Protein AF-A0A258BVW8-F1 (afdb_monomer_lite)

Radius of gyration: 25.01 Å; chains: 1; bounding box: 78×37×66 Å

pLDDT: mean 71.13, std 18.09, range [36.69, 94.5]

Structure (mmCIF, N/CA/C/O backbone):
data_AF-A0A258BVW8-F1
#
_entry.id   AF-A0A258BVW8-F1
#
loop_
_atom_site.group_PDB
_atom_site.id
_atom_site.type_symbol
_atom_site.label_atom_id
_atom_site.label_alt_id
_atom_site.label_comp_id
_atom_site.label_asym_id
_atom_site.label_entity_id
_atom_site.label_seq_id
_atom_site.pdbx_PDB_ins_code
_atom_site.Cartn_x
_atom_site.Cartn_y
_atom_site.Cartn_z
_atom_site.occupancy
_atom_site.B_iso_or_equiv
_atom_site.auth_seq_id
_atom_site.auth_comp_id
_atom_site.auth_asym_id
_atom_site.auth_atom_id
_atom_site.pdbx_PDB_model_num
ATOM 1 N N . MET A 1 1 ? 49.024 4.229 -31.421 1.00 38.53 1 MET A N 1
ATOM 2 C CA . MET A 1 1 ? 48.772 2.993 -30.648 1.00 38.53 1 MET A CA 1
ATOM 3 C C . MET A 1 1 ? 47.413 3.136 -29.957 1.00 38.53 1 MET A C 1
ATOM 5 O O . MET A 1 1 ? 47.348 3.491 -28.790 1.00 38.53 1 MET A O 1
ATOM 9 N N . TYR A 1 2 ? 46.322 2.994 -30.718 1.00 36.69 2 TYR A N 1
ATOM 10 C CA . TYR A 1 2 ? 44.946 3.156 -30.227 1.00 36.69 2 TYR A CA 1
ATOM 11 C C . TYR A 1 2 ? 44.366 1.752 -30.046 1.00 36.69 2 TYR A C 1
ATOM 13 O O . TYR A 1 2 ? 44.355 0.962 -30.987 1.00 36.69 2 TYR A O 1
ATOM 21 N N . LYS A 1 3 ? 44.013 1.402 -28.810 1.00 41.31 3 LYS A N 1
ATOM 22 C CA . LYS A 1 3 ? 43.577 0.058 -28.427 1.00 41.31 3 LYS A CA 1
ATOM 23 C C . LYS A 1 3 ? 42.125 -0.117 -28.875 1.00 41.31 3 LYS A C 1
ATOM 25 O O . LYS A 1 3 ? 41.230 0.486 -28.289 1.00 41.31 3 LYS A O 1
ATOM 30 N N . ASP A 1 4 ? 41.938 -0.901 -29.929 1.00 43.56 4 ASP A N 1
ATOM 31 C CA . ASP A 1 4 ? 40.650 -1.273 -30.505 1.00 43.56 4 ASP A CA 1
ATOM 32 C C . ASP A 1 4 ? 39.777 -1.963 -29.440 1.00 43.56 4 ASP A C 1
ATOM 34 O O . ASP A 1 4 ? 40.060 -3.076 -28.989 1.00 43.56 4 ASP A O 1
ATOM 38 N N . LYS A 1 5 ? 38.758 -1.250 -28.948 1.00 48.81 5 LYS A N 1
ATOM 39 C CA . LYS A 1 5 ? 37.689 -1.815 -28.124 1.00 48.81 5 LYS A CA 1
ATOM 40 C C . LYS A 1 5 ? 36.543 -2.105 -29.081 1.00 48.81 5 LYS A C 1
ATOM 42 O O . LYS A 1 5 ? 35.846 -1.183 -29.495 1.00 48.81 5 LYS A O 1
ATOM 47 N N . GLY A 1 6 ? 36.394 -3.380 -29.434 1.00 46.41 6 GLY A N 1
ATOM 48 C CA . GLY A 1 6 ? 35.356 -3.856 -30.344 1.00 46.41 6 GLY A CA 1
ATOM 49 C C . GLY A 1 6 ? 33.942 -3.403 -29.947 1.00 46.41 6 GLY A C 1
ATOM 50 O O . GLY A 1 6 ? 33.698 -3.021 -28.798 1.00 46.41 6 GLY A O 1
ATOM 51 N N . PRO A 1 7 ? 32.988 -3.444 -30.892 1.00 41.97 7 PRO A N 1
ATOM 52 C CA . PRO A 1 7 ? 31.647 -2.924 -30.679 1.00 41.97 7 PRO A CA 1
ATOM 53 C C . PRO A 1 7 ? 30.972 -3.675 -29.531 1.00 41.97 7 PRO A C 1
ATOM 55 O O . PRO A 1 7 ? 30.803 -4.896 -29.574 1.00 41.97 7 PRO A O 1
ATOM 58 N N . VAL A 1 8 ? 30.566 -2.930 -28.503 1.00 54.41 8 VAL A N 1
ATOM 59 C CA . VAL A 1 8 ? 29.734 -3.439 -27.413 1.00 54.41 8 VAL A CA 1
ATOM 60 C C . VAL A 1 8 ? 28.396 -3.848 -28.029 1.00 54.41 8 VAL A C 1
ATOM 62 O O . VAL A 1 8 ? 27.518 -3.020 -28.267 1.00 54.41 8 VAL A O 1
ATOM 65 N N . ARG A 1 9 ? 28.253 -5.137 -28.357 1.00 44.50 9 ARG A N 1
ATOM 66 C CA . ARG A 1 9 ? 26.972 -5.720 -28.757 1.00 44.50 9 ARG A CA 1
ATOM 67 C C . ARG A 1 9 ? 26.035 -5.625 -27.561 1.00 44.50 9 ARG A C 1
ATOM 69 O O . ARG A 1 9 ? 26.117 -6.443 -26.647 1.00 44.50 9 ARG A O 1
ATOM 76 N N . TYR A 1 10 ? 25.109 -4.673 -27.603 1.00 45.69 10 TYR A N 1
ATOM 77 C CA . TYR A 1 10 ? 23.873 -4.771 -26.841 1.00 45.69 10 TYR A CA 1
ATOM 78 C C . TYR A 1 10 ? 23.186 -6.064 -27.277 1.00 45.69 10 TYR A C 1
ATOM 80 O O . TYR A 1 10 ? 22.613 -6.160 -28.363 1.00 45.69 10 TYR A O 1
ATOM 88 N N . ARG A 1 11 ? 23.327 -7.109 -26.460 1.00 42.53 11 ARG A N 1
ATOM 89 C CA . ARG A 1 11 ? 22.596 -8.358 -26.631 1.00 42.53 11 ARG A CA 1
ATOM 90 C C . ARG A 1 11 ? 21.128 -7.994 -26.423 1.00 42.53 11 ARG A C 1
ATOM 92 O O . ARG A 1 11 ? 20.700 -7.854 -25.283 1.00 42.53 11 ARG A O 1
ATOM 99 N N . LYS A 1 12 ? 20.381 -7.785 -27.516 1.00 45.84 12 LYS A N 1
ATOM 100 C CA . LYS A 1 12 ? 18.915 -7.794 -27.486 1.00 45.84 12 LYS A CA 1
ATOM 101 C C . LYS A 1 12 ? 18.526 -9.120 -26.844 1.00 45.84 12 LYS A C 1
ATOM 103 O O . LYS A 1 12 ? 18.648 -10.168 -27.475 1.00 45.84 12 LYS A O 1
ATOM 108 N N . PHE A 1 13 ? 18.170 -9.074 -25.566 1.00 45.38 13 PHE A N 1
ATOM 109 C CA . PHE A 1 13 ? 17.613 -10.211 -24.858 1.00 45.38 13 PHE A CA 1
ATOM 110 C C . PHE A 1 13 ? 16.234 -10.421 -25.480 1.00 45.38 13 PHE A C 1
ATOM 112 O O . PHE A 1 13 ? 15.301 -9.659 -25.237 1.00 45.38 13 PHE A O 1
ATOM 119 N N . GLY A 1 14 ? 16.176 -11.344 -26.436 1.00 39.34 14 GLY A N 1
ATOM 120 C CA . GLY A 1 14 ? 14.962 -11.667 -27.157 1.00 39.34 14 GLY A CA 1
ATOM 121 C C . GLY A 1 14 ? 13.978 -12.325 -26.207 1.00 39.34 14 GLY A C 1
ATOM 122 O O . GLY A 1 14 ? 14.135 -13.495 -25.882 1.00 39.34 14 GLY A O 1
ATOM 123 N N . TYR A 1 15 ? 12.948 -11.586 -25.811 1.00 43.81 15 TYR A N 1
ATOM 124 C CA . TYR A 1 15 ? 11.686 -12.171 -25.377 1.00 43.81 15 TYR A CA 1
ATOM 125 C C . TYR A 1 15 ? 10.786 -12.268 -26.608 1.00 43.81 15 TYR A C 1
ATOM 127 O O . TYR A 1 15 ? 9.885 -11.462 -26.818 1.00 43.81 15 TYR A O 1
ATOM 135 N N . ALA A 1 16 ? 11.105 -13.222 -27.481 1.00 48.72 16 ALA A N 1
ATOM 136 C CA . ALA A 1 16 ? 10.164 -13.703 -28.478 1.00 48.72 16 ALA A CA 1
ATOM 137 C C . ALA A 1 16 ? 9.356 -14.834 -27.828 1.00 48.72 16 ALA A C 1
ATOM 139 O O . ALA A 1 16 ? 9.780 -15.985 -27.831 1.00 48.72 16 ALA A O 1
ATOM 140 N N . THR A 1 17 ? 8.216 -14.483 -27.235 1.00 45.94 17 THR A N 1
ATOM 141 C CA . THR A 1 17 ? 7.097 -15.411 -27.030 1.00 45.94 17 THR A CA 1
ATOM 142 C C . THR A 1 17 ? 5.883 -14.797 -27.713 1.00 45.94 17 THR A C 1
ATOM 144 O O . THR A 1 17 ? 5.302 -13.809 -27.272 1.00 45.94 17 THR A O 1
ATOM 147 N N . ASN A 1 18 ? 5.575 -15.354 -28.869 1.00 47.06 18 ASN A N 1
ATOM 148 C CA . ASN A 1 18 ? 4.733 -14.840 -29.942 1.00 47.06 18 ASN A CA 1
ATOM 149 C C . ASN A 1 18 ? 3.226 -15.096 -29.734 1.00 47.06 18 ASN A C 1
ATOM 151 O O . ASN A 1 18 ? 2.492 -15.198 -30.708 1.00 47.06 18 ASN A O 1
ATOM 155 N N . GLU A 1 19 ? 2.750 -15.143 -28.485 1.00 47.50 19 GLU A N 1
ATOM 156 C CA . GLU A 1 19 ? 1.317 -15.354 -28.184 1.00 47.50 19 GLU A CA 1
ATOM 157 C C . GLU A 1 19 ? 0.759 -14.457 -27.064 1.00 47.50 19 GLU A C 1
ATOM 159 O O . GLU A 1 19 ? -0.442 -14.220 -27.008 1.00 47.50 19 GLU A O 1
ATOM 164 N N . THR A 1 20 ? 1.604 -13.868 -26.213 1.00 47.41 20 THR A N 1
ATOM 165 C CA . THR A 1 20 ? 1.158 -13.010 -25.094 1.00 47.41 20 THR A CA 1
ATOM 166 C C . THR A 1 20 ? 1.186 -11.512 -25.418 1.00 47.41 20 THR A C 1
ATOM 168 O O . THR A 1 20 ? 0.655 -10.695 -24.670 1.00 47.41 20 THR A O 1
ATOM 171 N N . SER A 1 21 ? 1.752 -11.130 -26.569 1.00 44.97 21 SER A N 1
ATOM 172 C CA . SER A 1 21 ? 1.892 -9.728 -26.993 1.00 44.97 21 SER A CA 1
ATOM 173 C C . SER A 1 21 ? 0.595 -9.089 -27.508 1.00 44.97 21 SER A C 1
ATOM 175 O O . SER A 1 21 ? 0.548 -7.872 -27.650 1.00 44.97 21 SER A O 1
ATOM 177 N N . SER A 1 22 ? -0.449 -9.866 -27.815 1.00 48.88 22 SER A N 1
ATOM 178 C CA . SER A 1 22 ? -1.692 -9.348 -28.413 1.00 48.88 22 SER A CA 1
ATOM 179 C C . SER A 1 22 ? -2.619 -8.637 -27.423 1.00 48.88 22 SER A C 1
ATOM 181 O O . SER A 1 22 ? -3.512 -7.913 -27.853 1.00 48.88 22 SER A O 1
ATOM 183 N N . TYR A 1 23 ? -2.417 -8.823 -26.114 1.00 49.25 23 TYR A N 1
ATOM 184 C CA . TYR A 1 23 ? -3.309 -8.292 -25.075 1.00 49.25 23 TYR A CA 1
ATOM 185 C C . TYR A 1 23 ? -2.726 -7.109 -24.291 1.00 49.25 23 TYR A C 1
ATOM 187 O O . TYR A 1 23 ? -3.453 -6.466 -23.534 1.00 49.25 23 TYR A O 1
ATOM 195 N N . MET A 1 24 ? -1.445 -6.772 -24.484 1.00 46.16 24 MET A N 1
ATOM 196 C CA . MET A 1 24 ? -0.851 -5.579 -23.881 1.00 46.16 24 MET A CA 1
ATOM 197 C C . MET A 1 24 ? -0.886 -4.403 -24.864 1.00 46.16 24 MET A C 1
ATOM 199 O O . MET A 1 24 ? -0.377 -4.515 -25.981 1.00 46.16 24 MET A O 1
ATOM 203 N N . PRO A 1 25 ? -1.455 -3.243 -24.485 1.00 52.16 25 PRO A N 1
ATOM 204 C CA . PRO A 1 25 ? -1.384 -2.057 -25.324 1.00 52.16 25 PRO A CA 1
ATOM 205 C C . PRO A 1 25 ? 0.083 -1.674 -25.566 1.00 52.16 25 PRO A C 1
ATOM 207 O O . PRO A 1 25 ? 0.905 -1.715 -24.650 1.00 52.16 25 PRO A O 1
ATOM 210 N N . ALA A 1 26 ? 0.399 -1.243 -26.791 1.00 50.75 26 ALA A N 1
ATOM 211 C CA . ALA A 1 26 ? 1.749 -0.911 -27.271 1.00 50.75 26 ALA A CA 1
ATOM 212 C C . ALA A 1 26 ? 2.571 0.022 -26.350 1.00 50.75 26 ALA A C 1
ATOM 214 O O . ALA A 1 26 ? 3.797 0.027 -26.409 1.00 50.75 26 ALA A O 1
ATOM 215 N N . ALA A 1 27 ? 1.912 0.783 -25.471 1.00 50.72 27 ALA A N 1
ATOM 216 C CA . ALA A 1 27 ? 2.553 1.633 -24.472 1.00 50.72 27 ALA A CA 1
ATOM 217 C C . ALA A 1 27 ? 3.323 0.856 -23.385 1.00 50.72 27 ALA A C 1
ATOM 219 O O . ALA A 1 27 ? 4.269 1.401 -22.823 1.00 50.72 27 ALA A O 1
ATOM 220 N N . ILE A 1 28 ? 2.949 -0.395 -23.096 1.00 51.34 28 ILE A N 1
ATOM 221 C CA . ILE A 1 28 ? 3.639 -1.224 -22.099 1.00 51.34 28 ILE A CA 1
ATOM 222 C C . ILE A 1 28 ? 4.954 -1.748 -22.686 1.00 51.34 28 ILE A C 1
ATOM 224 O O . ILE A 1 28 ? 5.969 -1.708 -22.018 1.00 51.34 28 ILE A O 1
ATOM 228 N N . HIS A 1 29 ? 5.015 -2.112 -23.967 1.00 54.06 29 HIS A N 1
ATOM 229 C CA . HIS A 1 29 ? 6.227 -2.685 -24.573 1.00 54.06 29 HIS A CA 1
ATOM 230 C C . HIS A 1 29 ? 7.456 -1.751 -24.624 1.00 54.06 29 HIS A C 1
ATOM 232 O O . HIS A 1 29 ? 8.568 -2.236 -24.829 1.00 54.06 29 HIS A O 1
ATOM 238 N N . LEU A 1 30 ? 7.282 -0.434 -24.451 1.00 58.97 30 LEU A N 1
ATOM 239 C CA . LEU A 1 30 ? 8.386 0.541 -24.421 1.00 58.97 30 LEU A CA 1
ATOM 240 C C . LEU A 1 30 ? 8.915 0.832 -23.007 1.00 58.97 30 LEU A C 1
ATOM 242 O O . LEU A 1 30 ? 9.951 1.481 -22.870 1.00 58.97 30 LEU A O 1
ATOM 246 N N . SER A 1 31 ? 8.203 0.389 -21.973 1.00 67.62 31 SER A N 1
ATOM 247 C CA . SER A 1 31 ? 8.516 0.659 -20.572 1.00 67.62 31 SER A CA 1
ATOM 248 C C . SER A 1 31 ? 9.577 -0.330 -20.056 1.00 67.62 31 SER A C 1
ATOM 250 O O . SER A 1 31 ? 9.392 -1.545 -20.182 1.00 67.62 31 SER A O 1
ATOM 252 N N . PRO A 1 32 ? 10.694 0.141 -19.468 1.00 75.06 32 PRO A N 1
ATOM 253 C CA . PRO A 1 32 ? 11.639 -0.719 -18.753 1.00 75.06 32 PRO A CA 1
ATOM 254 C C . PRO A 1 32 ? 11.007 -1.598 -17.657 1.00 75.06 32 PRO A C 1
ATOM 256 O O . PRO A 1 32 ? 11.557 -2.654 -17.344 1.00 75.06 32 PRO A O 1
ATOM 259 N N . ALA A 1 33 ? 9.854 -1.210 -17.100 1.00 76.25 33 ALA A N 1
ATOM 260 C CA . ALA A 1 33 ? 9.093 -1.995 -16.126 1.00 76.25 33 ALA A CA 1
ATOM 261 C C . ALA A 1 33 ? 8.253 -3.136 -16.740 1.00 76.25 33 ALA A C 1
ATOM 263 O O . ALA A 1 33 ? 7.795 -4.030 -16.024 1.00 76.25 33 ALA A O 1
ATOM 264 N N . ALA A 1 34 ? 8.065 -3.165 -18.059 1.00 77.38 34 ALA A N 1
ATOM 265 C CA . ALA A 1 34 ? 7.222 -4.149 -18.738 1.00 77.38 34 ALA A CA 1
ATOM 266 C C . ALA A 1 34 ? 7.622 -5.621 -18.542 1.00 77.38 34 ALA A C 1
ATOM 268 O O . ALA A 1 34 ? 6.726 -6.444 -18.338 1.00 77.38 34 ALA A O 1
ATOM 269 N N . PRO A 1 35 ? 8.919 -5.998 -18.548 1.00 83.12 35 PRO A N 1
ATOM 270 C CA . PRO A 1 35 ? 9.319 -7.385 -18.317 1.00 83.12 35 PRO A CA 1
ATOM 271 C C . PRO A 1 35 ? 8.904 -7.900 -16.936 1.00 83.12 35 PRO A C 1
ATOM 273 O O . PRO A 1 35 ? 8.572 -9.073 -16.801 1.00 83.12 35 PRO A O 1
ATOM 276 N N . PHE A 1 36 ? 8.877 -7.030 -15.922 1.00 83.50 36 PHE A N 1
ATOM 277 C CA . PHE A 1 36 ? 8.425 -7.391 -14.579 1.00 83.50 36 PHE A CA 1
ATOM 278 C C . PHE A 1 36 ? 6.931 -7.740 -14.569 1.00 83.50 36 PHE A C 1
ATOM 280 O O . PHE A 1 36 ? 6.536 -8.779 -14.043 1.00 83.50 36 PHE A O 1
ATOM 287 N N . VAL A 1 37 ? 6.102 -6.916 -15.217 1.00 82.38 37 VAL A N 1
ATOM 288 C CA . VAL A 1 37 ? 4.657 -7.169 -15.338 1.00 82.38 37 VAL A CA 1
ATOM 289 C C . VAL A 1 37 ? 4.386 -8.428 -16.165 1.00 82.38 37 VAL A C 1
ATOM 291 O O . VAL A 1 37 ? 3.553 -9.244 -15.781 1.00 82.38 37 VAL A O 1
ATOM 294 N N . ALA A 1 38 ? 5.130 -8.637 -17.254 1.00 81.88 38 ALA A N 1
ATOM 295 C CA . ALA A 1 38 ? 5.017 -9.843 -18.073 1.00 81.88 38 ALA A CA 1
ATOM 296 C C . ALA A 1 38 ? 5.376 -11.117 -17.286 1.00 81.88 38 ALA A C 1
ATOM 298 O O . ALA A 1 38 ? 4.728 -12.150 -17.440 1.00 81.88 38 ALA A O 1
ATOM 299 N N . GLN A 1 39 ? 6.379 -11.050 -16.407 1.00 85.81 39 GLN A N 1
ATOM 300 C CA . GLN A 1 39 ? 6.735 -12.174 -15.542 1.00 85.81 39 GLN A CA 1
ATOM 301 C C . GLN A 1 39 ? 5.663 -12.450 -14.485 1.00 85.81 39 GLN A C 1
ATOM 303 O O . GLN A 1 39 ? 5.312 -13.611 -14.285 1.00 85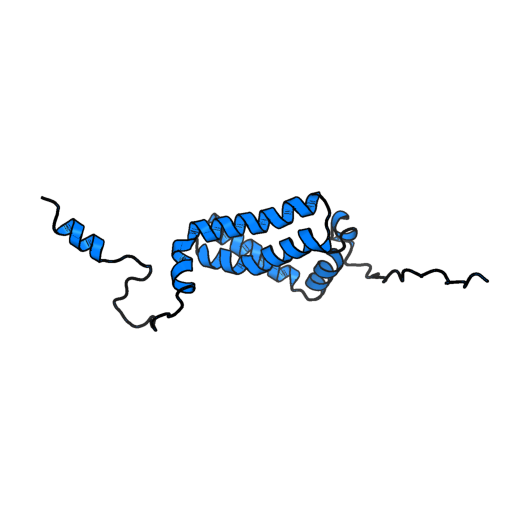.81 39 GLN A O 1
ATOM 308 N N . LEU A 1 40 ? 5.098 -11.411 -13.860 1.00 84.50 40 LEU A N 1
ATOM 309 C CA . LEU A 1 40 ? 3.967 -11.550 -12.933 1.00 84.50 40 LEU A CA 1
ATOM 310 C C . LEU A 1 40 ? 2.755 -12.224 -13.583 1.00 84.50 40 LEU A C 1
ATOM 312 O O . LEU A 1 40 ? 2.075 -13.024 -12.938 1.00 84.50 40 LEU A O 1
ATOM 316 N N . ASP A 1 41 ? 2.492 -11.904 -14.846 1.00 85.81 41 ASP A N 1
ATOM 317 C CA . ASP A 1 41 ? 1.425 -12.530 -15.620 1.00 85.81 41 ASP A CA 1
ATOM 318 C C . ASP A 1 41 ? 1.748 -13.992 -15.949 1.00 85.81 41 ASP A C 1
ATOM 320 O O . ASP A 1 41 ? 0.924 -14.875 -15.726 1.00 85.81 41 ASP A O 1
ATOM 324 N N . SER A 1 42 ? 2.993 -14.284 -16.340 1.00 83.88 42 SER A N 1
ATOM 325 C CA . SER A 1 42 ? 3.431 -15.650 -16.666 1.00 83.88 42 SER A CA 1
ATOM 326 C C . SER A 1 42 ? 3.322 -16.642 -15.500 1.00 83.88 42 SER A C 1
ATOM 328 O O . SER A 1 42 ? 3.092 -17.828 -15.723 1.00 83.88 42 SER A O 1
ATOM 330 N N . VAL A 1 43 ? 3.451 -16.168 -14.255 1.00 88.88 43 VAL A N 1
ATOM 331 C CA . VAL A 1 43 ? 3.266 -16.989 -13.044 1.00 88.88 43 VAL A CA 1
ATOM 332 C C . VAL A 1 43 ? 1.817 -16.985 -12.536 1.00 88.88 43 VAL A C 1
ATOM 334 O O . VAL A 1 43 ? 1.526 -17.577 -11.499 1.00 88.88 43 VAL A O 1
ATOM 337 N N . GLY A 1 44 ? 0.903 -16.303 -13.235 1.00 85.31 44 GLY A N 1
ATOM 338 C CA . GLY A 1 44 ? -0.514 -16.184 -12.885 1.00 85.31 44 GLY A CA 1
ATOM 339 C C . GLY A 1 44 ? -0.813 -15.233 -11.721 1.00 85.31 44 GLY A C 1
ATOM 340 O O . GLY A 1 44 ? -1.964 -15.119 -11.298 1.00 85.31 44 GLY A O 1
ATOM 341 N N . LEU A 1 45 ? 0.191 -14.529 -11.189 1.00 87.44 45 LEU A N 1
ATOM 342 C CA . LEU A 1 45 ? 0.021 -13.645 -10.034 1.00 87.44 45 LEU A CA 1
ATOM 343 C C . LEU A 1 45 ? -0.666 -12.328 -10.416 1.00 87.44 45 LEU A C 1
ATOM 345 O O . LEU A 1 45 ? -1.399 -11.763 -9.607 1.00 87.44 45 LEU A O 1
ATOM 349 N N . PHE A 1 46 ? -0.484 -11.865 -11.657 1.00 85.06 46 PHE A N 1
ATOM 350 C CA . PHE A 1 46 ? -1.116 -10.640 -12.155 1.00 85.06 46 PHE A CA 1
ATOM 351 C C . PHE A 1 46 ? -2.648 -10.683 -12.058 1.00 85.06 46 PHE A C 1
ATOM 353 O O . PHE A 1 46 ? -3.265 -9.714 -11.612 1.00 85.06 46 PHE A O 1
ATOM 360 N N . PHE A 1 47 ? -3.258 -11.828 -12.379 1.00 86.81 47 PHE A N 1
ATOM 361 C CA . PHE A 1 47 ? -4.699 -12.033 -12.227 1.00 86.81 47 PHE A CA 1
ATOM 362 C C . PHE A 1 47 ? -5.153 -11.828 -10.775 1.00 86.81 47 PHE A C 1
ATOM 364 O O . PHE A 1 47 ? -6.087 -11.071 -10.512 1.00 86.81 47 PHE A O 1
ATOM 371 N N . TRP A 1 48 ? -4.455 -12.441 -9.817 1.00 89.62 48 TRP A N 1
ATOM 372 C CA . TRP A 1 48 ? -4.784 -12.321 -8.397 1.00 89.62 48 TRP A CA 1
ATOM 373 C C . TRP A 1 48 ? -4.618 -10.898 -7.866 1.00 89.62 48 TRP A C 1
ATOM 375 O O . TRP A 1 48 ? -5.463 -10.438 -7.100 1.00 89.62 48 TRP A O 1
ATOM 385 N N . ILE A 1 49 ? -3.585 -10.177 -8.312 1.00 89.50 49 ILE A N 1
ATOM 386 C CA . ILE A 1 49 ? -3.392 -8.761 -7.967 1.00 89.50 49 ILE A CA 1
ATOM 387 C C . ILE A 1 49 ? -4.605 -7.939 -8.419 1.00 89.50 49 ILE A C 1
ATOM 389 O O . ILE A 1 49 ? -5.139 -7.156 -7.637 1.00 89.50 49 ILE A O 1
ATOM 393 N N . LYS A 1 50 ? -5.094 -8.165 -9.645 1.00 88.81 50 LYS A N 1
ATOM 394 C CA . LYS A 1 50 ? -6.281 -7.472 -10.165 1.00 88.81 50 LYS A CA 1
ATOM 395 C C . LYS A 1 50 ? -7.564 -7.835 -9.430 1.00 88.81 50 LYS A C 1
ATOM 397 O O . LYS A 1 50 ? -8.382 -6.953 -9.186 1.00 88.81 50 LYS A O 1
ATOM 402 N N . VAL A 1 51 ? -7.731 -9.090 -9.018 1.00 92.50 51 VAL A N 1
ATOM 403 C CA . VAL A 1 51 ? -8.863 -9.485 -8.166 1.00 92.50 51 VAL A CA 1
ATOM 404 C C . VAL A 1 51 ? -8.827 -8.732 -6.835 1.00 92.50 51 VAL A C 1
ATOM 406 O O . VAL A 1 51 ? -9.848 -8.187 -6.420 1.00 92.50 51 VAL A O 1
ATOM 409 N N . VAL A 1 52 ? -7.661 -8.649 -6.185 1.00 91.81 52 VAL A N 1
ATOM 410 C CA . VAL A 1 52 ? -7.504 -7.898 -4.929 1.00 91.81 52 VAL A CA 1
ATOM 411 C C . VAL A 1 52 ? -7.810 -6.414 -5.130 1.00 91.81 52 VAL A C 1
ATOM 413 O O . VAL A 1 52 ? -8.541 -5.844 -4.328 1.00 91.81 52 VAL A O 1
ATOM 416 N N . GLU A 1 53 ? -7.323 -5.805 -6.210 1.00 91.31 53 GLU A N 1
ATOM 417 C CA . GLU A 1 53 ? -7.580 -4.398 -6.549 1.00 91.31 53 GLU A CA 1
ATOM 418 C C . GLU A 1 53 ? -9.082 -4.114 -6.715 1.00 91.31 53 GLU A C 1
ATOM 420 O O . GLU A 1 53 ? -9.603 -3.150 -6.156 1.00 91.31 53 GLU A O 1
ATOM 425 N N . VAL A 1 54 ? -9.814 -5.001 -7.398 1.00 93.94 54 VAL A N 1
ATOM 426 C CA . VAL A 1 54 ? -11.274 -4.882 -7.541 1.00 93.94 54 VAL A CA 1
ATOM 427 C C . VAL A 1 54 ? -11.979 -5.027 -6.193 1.00 93.94 54 VAL A C 1
ATOM 429 O O . VAL A 1 54 ? -12.860 -4.229 -5.878 1.00 93.94 54 VAL A O 1
ATOM 432 N N . VAL A 1 55 ? -11.597 -6.014 -5.378 1.00 93.69 55 VAL A N 1
ATOM 433 C CA . VAL A 1 55 ? -12.190 -6.222 -4.046 1.00 93.69 55 VAL A CA 1
ATOM 434 C C . VAL A 1 55 ? -11.957 -5.006 -3.152 1.00 93.69 55 VAL A C 1
ATOM 436 O O . VAL A 1 55 ? -12.893 -4.534 -2.507 1.00 93.69 55 VAL A O 1
ATOM 439 N N . VAL A 1 56 ? -10.739 -4.465 -3.142 1.00 92.44 56 VAL A N 1
ATOM 440 C CA . VAL A 1 56 ? -10.410 -3.248 -2.396 1.00 92.44 56 VAL A CA 1
ATOM 441 C C . VAL A 1 56 ? -11.228 -2.062 -2.902 1.00 92.44 56 VAL A C 1
ATOM 443 O O . VAL A 1 56 ? -11.857 -1.380 -2.094 1.00 92.44 56 VAL A O 1
ATOM 446 N N . GLY A 1 57 ? -11.313 -1.860 -4.219 1.00 90.44 57 GLY A N 1
ATOM 447 C CA . GLY A 1 57 ? -12.131 -0.802 -4.812 1.00 90.44 57 GLY A CA 1
ATOM 448 C C . GLY A 1 57 ? -13.604 -0.892 -4.400 1.00 90.44 57 GLY A C 1
ATOM 449 O O . GLY A 1 57 ? -14.207 0.113 -4.025 1.00 90.44 57 GLY A O 1
ATOM 450 N N . VAL A 1 58 ? -14.177 -2.099 -4.380 1.00 94.50 58 VAL A N 1
ATOM 451 C CA . VAL A 1 58 ? -15.551 -2.335 -3.904 1.00 94.50 58 VAL A CA 1
ATOM 452 C C . VAL A 1 58 ? -15.692 -2.009 -2.415 1.00 94.50 58 VAL A C 1
ATOM 454 O O . VAL A 1 58 ? -16.642 -1.326 -2.031 1.00 94.50 58 VAL A O 1
ATOM 457 N N . CYS A 1 59 ? -14.745 -2.435 -1.576 1.00 91.88 59 CYS A N 1
ATOM 458 C CA . CYS A 1 59 ? -14.718 -2.102 -0.150 1.00 91.88 59 CYS A CA 1
ATOM 459 C C . CYS A 1 59 ? -14.673 -0.583 0.090 1.00 91.88 59 CYS A C 1
ATOM 461 O O . CYS A 1 59 ? -15.387 -0.081 0.959 1.00 91.88 59 CYS A O 1
ATOM 463 N N . LEU A 1 60 ? -13.892 0.158 -0.705 1.00 90.06 60 LEU A N 1
ATOM 464 C CA . LEU A 1 60 ? -13.811 1.619 -0.633 1.00 90.06 60 LEU A CA 1
ATOM 465 C C . LEU A 1 60 ? -15.115 2.297 -1.071 1.00 90.06 60 LEU A C 1
ATOM 467 O O . LEU A 1 60 ? -15.587 3.196 -0.379 1.00 90.06 60 LEU A O 1
ATOM 471 N N . ILE A 1 61 ? -15.730 1.847 -2.171 1.00 93.38 61 ILE A N 1
ATOM 472 C CA . ILE A 1 61 ? -17.000 2.401 -2.676 1.00 93.38 61 ILE A CA 1
ATOM 473 C C . ILE A 1 61 ? -18.144 2.153 -1.687 1.00 93.38 61 ILE A C 1
ATOM 475 O O . ILE A 1 61 ? -18.949 3.045 -1.430 1.00 93.38 61 ILE A O 1
ATOM 479 N N . LEU A 1 62 ? -18.218 0.946 -1.123 1.00 93.06 62 LEU A N 1
ATOM 480 C CA . LEU A 1 62 ? -19.265 0.572 -0.172 1.00 93.06 62 LEU A CA 1
ATOM 481 C C . LEU A 1 62 ? -18.970 1.043 1.258 1.00 93.06 62 LEU A C 1
ATOM 483 O O . LEU A 1 62 ? -19.827 0.906 2.129 1.00 93.06 62 LEU A O 1
ATOM 487 N N . ASN A 1 63 ? -17.778 1.593 1.508 1.00 89.62 63 ASN A N 1
ATOM 488 C CA . ASN A 1 63 ? -17.295 1.967 2.834 1.00 89.62 63 ASN A CA 1
ATOM 489 C C . ASN A 1 63 ? -17.338 0.793 3.842 1.00 89.62 63 ASN A C 1
ATOM 491 O O . ASN A 1 63 ? -17.668 0.958 5.018 1.00 89.62 63 ASN A O 1
ATOM 495 N N . ILE A 1 64 ? -17.013 -0.418 3.378 1.00 88.31 64 ILE A N 1
ATOM 496 C CA . ILE A 1 64 ? -16.992 -1.649 4.181 1.00 88.31 64 ILE A CA 1
ATOM 497 C C . ILE A 1 64 ? -15.537 -2.101 4.321 1.00 88.31 64 ILE A C 1
ATOM 499 O O . ILE A 1 64 ? -14.810 -2.162 3.338 1.00 88.31 64 ILE A O 1
ATOM 503 N N . TYR A 1 65 ? -15.093 -2.424 5.542 1.00 88.56 65 TYR A N 1
ATOM 504 C CA . TYR A 1 65 ? -13.720 -2.880 5.826 1.00 88.56 65 TYR A CA 1
ATOM 505 C C . TYR A 1 65 ? -12.608 -1.951 5.295 1.00 88.56 65 TYR A C 1
ATOM 507 O O . TYR A 1 65 ? -11.494 -2.404 5.037 1.00 88.56 65 TYR A O 1
ATOM 515 N N . VAL A 1 66 ? -12.874 -0.645 5.187 1.00 87.00 66 VAL A N 1
ATOM 516 C CA . VAL A 1 66 ? -11.954 0.336 4.584 1.00 87.00 66 VAL A CA 1
ATOM 517 C C . VAL A 1 66 ? -10.527 0.288 5.150 1.00 87.00 66 VAL A C 1
ATOM 519 O O . VAL A 1 66 ? -9.598 0.204 4.350 1.00 87.00 66 VAL A O 1
ATOM 522 N N . PRO A 1 67 ? -10.291 0.244 6.480 1.00 85.56 67 PRO A N 1
ATOM 523 C CA . PRO A 1 67 ? -8.923 0.178 7.002 1.00 85.56 67 PRO A CA 1
ATOM 524 C C . PRO A 1 67 ? -8.165 -1.087 6.569 1.00 85.56 67 PRO A C 1
ATOM 526 O O . PRO A 1 67 ? -6.962 -1.042 6.329 1.00 85.56 67 PRO A O 1
ATOM 529 N N . LEU A 1 68 ? -8.862 -2.220 6.439 1.00 87.75 68 LEU A N 1
ATOM 530 C CA . LEU A 1 68 ? -8.260 -3.467 5.966 1.00 87.75 68 LEU A CA 1
ATOM 531 C C . LEU A 1 68 ? -7.972 -3.400 4.462 1.00 87.75 68 LEU A C 1
ATOM 533 O O . LEU A 1 68 ? -6.903 -3.816 4.025 1.00 87.75 68 LEU A O 1
ATOM 537 N N . ALA A 1 69 ? -8.908 -2.846 3.691 1.00 90.62 69 ALA A N 1
ATOM 538 C CA . ALA A 1 69 ? -8.783 -2.695 2.248 1.00 90.62 69 ALA A CA 1
ATOM 539 C C . ALA A 1 69 ? -7.567 -1.822 1.878 1.00 90.62 69 ALA A C 1
ATOM 541 O O . ALA A 1 69 ? -6.740 -2.237 1.069 1.00 90.62 69 ALA A O 1
ATOM 542 N N . LEU A 1 70 ? -7.384 -0.690 2.567 1.00 90.50 70 LEU A N 1
ATOM 543 C CA . LEU A 1 70 ? -6.222 0.192 2.395 1.00 90.50 70 LEU A CA 1
ATOM 544 C C . LEU A 1 70 ? -4.896 -0.518 2.700 1.00 90.50 70 LEU A C 1
ATOM 546 O O . LEU A 1 70 ? -3.920 -0.368 1.968 1.00 90.50 70 LEU A O 1
ATOM 550 N N . LEU A 1 71 ? -4.859 -1.339 3.757 1.00 90.38 71 LEU A N 1
ATOM 551 C CA . LEU A 1 71 ? -3.664 -2.107 4.110 1.00 90.38 71 LEU A CA 1
ATOM 552 C C . LEU A 1 71 ? -3.319 -3.157 3.042 1.00 90.38 71 LEU A C 1
ATOM 554 O O . LEU A 1 71 ? -2.144 -3.362 2.744 1.00 90.38 71 LEU A O 1
ATOM 558 N N . MET A 1 72 ? -4.330 -3.802 2.451 1.00 90.38 72 MET A N 1
ATOM 559 C CA . MET A 1 72 ? -4.141 -4.765 1.360 1.00 90.38 72 MET A CA 1
ATOM 560 C C . MET A 1 72 ? -3.654 -4.106 0.063 1.00 90.38 72 MET A C 1
ATOM 562 O O . MET A 1 72 ? -2.956 -4.752 -0.716 1.00 90.38 72 MET A O 1
ATOM 566 N N . GLU A 1 73 ? -3.977 -2.832 -0.162 1.00 90.62 73 GLU A N 1
ATOM 567 C CA . GLU A 1 73 ? -3.578 -2.084 -1.362 1.00 90.62 73 GLU A CA 1
ATOM 568 C C . GLU A 1 73 ? -2.147 -1.521 -1.294 1.00 90.62 73 GLU A C 1
ATOM 570 O O . GLU A 1 73 ? -1.522 -1.235 -2.320 1.00 90.62 73 GLU A O 1
ATOM 575 N N . MET A 1 74 ? -1.584 -1.385 -0.089 1.00 91.00 74 MET A N 1
ATOM 576 C CA . MET A 1 74 ? -0.221 -0.879 0.127 1.00 91.00 74 MET A CA 1
ATOM 577 C C . MET A 1 74 ? 0.881 -1.603 -0.672 1.00 91.00 74 MET A C 1
ATOM 579 O O . MET A 1 74 ? 1.668 -0.913 -1.322 1.00 91.00 74 MET A O 1
ATOM 583 N N . PRO A 1 75 ? 0.986 -2.948 -0.698 1.00 89.12 75 PRO A N 1
ATOM 584 C CA . PRO A 1 75 ? 2.023 -3.618 -1.492 1.00 89.12 75 PRO A CA 1
ATOM 585 C C . PRO A 1 75 ? 1.890 -3.353 -3.002 1.00 89.12 75 PRO A C 1
ATOM 587 O O . PRO A 1 75 ? 2.902 -3.211 -3.698 1.00 89.12 75 PRO A O 1
ATOM 590 N N . THR A 1 76 ? 0.659 -3.244 -3.509 1.00 89.31 76 THR A N 1
ATOM 591 C CA . THR A 1 76 ? 0.379 -2.978 -4.927 1.00 89.31 76 THR A CA 1
ATOM 592 C C . THR A 1 76 ? 0.752 -1.545 -5.299 1.00 89.31 76 THR A C 1
ATOM 594 O O . THR A 1 76 ? 1.549 -1.338 -6.214 1.00 89.31 76 THR A O 1
ATOM 597 N N . THR A 1 77 ? 0.265 -0.557 -4.542 1.00 90.25 77 THR A N 1
ATOM 598 C CA . THR A 1 77 ? 0.585 0.867 -4.761 1.00 90.25 77 THR A CA 1
ATOM 599 C C . THR A 1 77 ? 2.081 1.162 -4.609 1.00 90.25 77 THR A C 1
ATOM 601 O O . THR A 1 77 ? 2.630 1.945 -5.384 1.00 90.25 77 THR A O 1
ATOM 604 N N . MET A 1 78 ? 2.784 0.484 -3.693 1.00 89.69 78 MET A N 1
ATOM 605 C CA . MET A 1 78 ? 4.241 0.604 -3.558 1.00 89.69 78 MET A CA 1
ATOM 606 C C . MET A 1 78 ? 4.988 0.044 -4.777 1.00 89.69 78 MET A C 1
ATOM 608 O O . MET A 1 78 ? 5.943 0.657 -5.258 1.00 89.69 78 MET A O 1
ATOM 612 N N . SER A 1 79 ? 4.542 -1.101 -5.302 1.00 87.62 79 SER A N 1
ATOM 613 C CA . SER A 1 79 ? 5.122 -1.710 -6.504 1.00 87.62 79 SER A CA 1
ATOM 614 C C . SER A 1 79 ? 4.945 -0.799 -7.720 1.00 87.62 79 SER A C 1
ATOM 616 O O . SER A 1 79 ? 5.903 -0.559 -8.453 1.00 87.62 79 SER A O 1
ATOM 618 N N . ILE A 1 80 ? 3.753 -0.221 -7.897 1.00 86.00 80 ILE A N 1
ATOM 619 C CA . ILE A 1 80 ? 3.478 0.715 -8.994 1.00 86.00 80 ILE A CA 1
ATOM 620 C C . ILE A 1 80 ? 4.296 2.001 -8.838 1.00 86.00 80 ILE A C 1
ATOM 622 O O . ILE A 1 80 ? 4.917 2.450 -9.800 1.00 86.00 80 ILE A O 1
ATOM 626 N N . PHE A 1 81 ? 4.372 2.568 -7.631 1.00 87.12 81 PHE A N 1
ATOM 627 C CA . PHE A 1 81 ? 5.208 3.736 -7.356 1.00 87.12 81 PHE A CA 1
ATOM 628 C C . PHE A 1 81 ? 6.679 3.487 -7.703 1.00 87.12 81 PHE A C 1
ATOM 630 O O . PHE A 1 81 ? 7.293 4.322 -8.373 1.00 87.12 81 PHE A O 1
ATOM 637 N N . TYR A 1 82 ? 7.235 2.346 -7.287 1.00 85.88 82 TYR A N 1
ATOM 638 C CA . TYR A 1 82 ? 8.634 2.016 -7.540 1.00 85.88 82 TYR A CA 1
ATOM 639 C C . TYR A 1 82 ? 8.923 1.880 -9.038 1.00 85.88 82 TYR A C 1
ATOM 641 O O . TYR A 1 82 ? 9.849 2.510 -9.553 1.00 85.88 82 TYR A O 1
ATOM 649 N N . LEU A 1 83 ? 8.093 1.111 -9.747 1.00 84.94 83 LEU A N 1
ATOM 650 C CA . LEU A 1 83 ? 8.246 0.882 -11.183 1.00 84.94 83 LEU A CA 1
ATOM 651 C C . LEU A 1 83 ? 8.090 2.184 -11.978 1.00 84.94 83 LEU A C 1
ATOM 653 O O . LEU A 1 83 ? 8.929 2.508 -12.814 1.00 84.94 83 LEU A O 1
ATOM 657 N N . ASN A 1 84 ? 7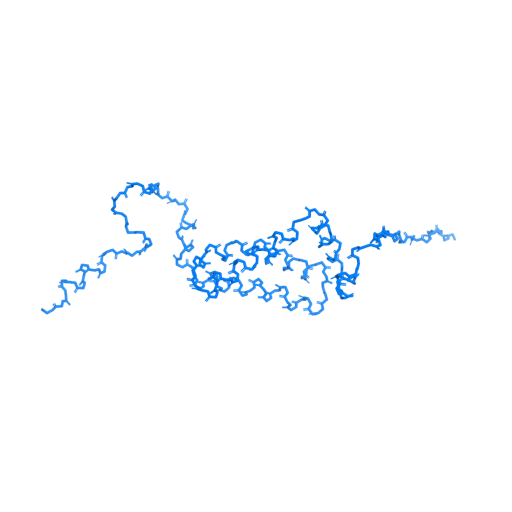.070 2.982 -11.670 1.00 82.94 84 ASN A N 1
ATOM 658 C CA . ASN A 1 84 ? 6.790 4.204 -12.416 1.00 82.94 84 ASN A CA 1
ATOM 659 C C . ASN A 1 84 ? 7.791 5.334 -12.126 1.00 82.94 84 ASN A C 1
ATOM 661 O O . ASN A 1 84 ? 8.106 6.111 -13.028 1.00 82.94 84 ASN A O 1
ATOM 665 N N . THR A 1 85 ? 8.295 5.436 -10.892 1.00 82.25 85 THR A N 1
ATOM 666 C CA . THR A 1 85 ? 9.166 6.549 -10.468 1.00 82.25 85 THR A CA 1
ATOM 667 C C . THR A 1 85 ? 10.644 6.255 -10.704 1.00 82.25 85 THR A C 1
ATOM 669 O O . THR A 1 85 ? 11.362 7.130 -11.180 1.00 82.25 85 THR A O 1
ATOM 672 N N . PHE A 1 86 ? 11.108 5.043 -10.380 1.00 82.31 86 PHE A N 1
ATOM 673 C CA . PHE A 1 86 ? 12.535 4.705 -10.416 1.00 82.31 86 PHE A CA 1
ATOM 674 C C . PHE A 1 86 ? 12.948 3.887 -11.638 1.00 82.31 86 PHE A C 1
ATOM 676 O O . PHE A 1 86 ? 14.095 3.999 -12.063 1.00 82.31 86 PHE A O 1
ATOM 683 N N . VAL A 1 87 ? 12.054 3.062 -12.192 1.00 78.50 87 VAL A N 1
ATOM 684 C CA . VAL A 1 87 ? 12.401 2.154 -13.300 1.00 78.50 87 VAL A CA 1
ATOM 685 C C . VAL A 1 87 ? 12.086 2.782 -14.655 1.00 78.50 87 VAL A C 1
ATOM 687 O O . VAL A 1 87 ? 12.948 2.811 -15.529 1.00 78.50 87 VAL A O 1
ATOM 690 N N . ASP A 1 88 ? 10.879 3.321 -14.825 1.00 78.94 88 ASP A N 1
ATOM 691 C CA . ASP A 1 88 ? 10.446 3.880 -16.107 1.00 78.94 88 ASP A CA 1
ATOM 692 C C . ASP A 1 88 ? 10.912 5.313 -16.339 1.00 78.94 88 ASP A C 1
ATOM 694 O O . ASP A 1 88 ? 11.412 5.640 -17.414 1.00 78.94 88 ASP A O 1
ATOM 698 N N . GLY A 1 89 ? 10.689 6.204 -15.370 1.00 65.25 89 GLY A N 1
ATOM 699 C CA . GLY A 1 89 ? 11.066 7.612 -15.503 1.00 65.25 89 GLY A CA 1
ATOM 700 C C . GLY A 1 89 ? 10.306 8.391 -16.593 1.00 65.25 89 GLY A C 1
ATOM 701 O O . GLY A 1 89 ? 10.617 9.557 -16.838 1.00 65.25 89 GLY A O 1
ATOM 702 N N . LEU A 1 90 ? 9.314 7.790 -17.268 1.00 70.75 90 LEU A N 1
ATOM 703 C CA . LEU A 1 90 ? 8.534 8.468 -18.305 1.00 70.75 90 LEU A CA 1
ATOM 704 C C . LEU A 1 90 ? 7.630 9.548 -17.681 1.00 70.75 90 LEU A C 1
ATOM 706 O O . LEU A 1 90 ? 6.946 9.253 -16.702 1.00 70.75 90 LEU A O 1
ATOM 710 N N . PRO A 1 91 ? 7.504 10.754 -18.276 1.00 64.44 91 PRO A N 1
ATOM 711 C CA . PRO A 1 91 ? 6.757 11.871 -17.684 1.00 64.44 91 PRO A CA 1
ATOM 712 C C . PRO A 1 91 ? 5.321 11.514 -17.288 1.00 64.44 91 PRO A C 1
ATOM 714 O O . PRO A 1 91 ? 4.844 11.907 -16.231 1.00 64.44 91 PRO A O 1
ATOM 717 N N . ARG A 1 92 ? 4.630 10.716 -18.113 1.00 65.94 92 ARG A N 1
ATOM 718 C CA . ARG A 1 92 ? 3.269 10.245 -17.822 1.00 65.94 92 ARG A CA 1
ATOM 719 C C . ARG A 1 92 ? 3.225 9.321 -16.601 1.00 65.94 92 ARG A C 1
ATOM 721 O O . ARG A 1 92 ? 2.329 9.460 -15.777 1.00 65.94 92 ARG A O 1
ATOM 728 N N . GLN A 1 93 ? 4.181 8.402 -16.486 1.00 68.38 93 GLN A N 1
ATOM 729 C CA . GLN A 1 93 ? 4.248 7.432 -15.389 1.00 68.38 93 GLN A CA 1
ATOM 730 C C . GLN A 1 93 ? 4.699 8.091 -14.083 1.00 68.38 93 GLN A C 1
ATOM 732 O O . GLN A 1 93 ? 4.156 7.784 -13.023 1.00 68.38 93 GLN A O 1
ATOM 737 N N . LEU A 1 94 ? 5.589 9.083 -14.175 1.00 71.25 94 LEU A N 1
ATOM 738 C CA . LEU A 1 94 ? 6.040 9.894 -13.045 1.00 71.25 94 LEU A CA 1
ATOM 739 C C . LEU A 1 94 ? 4.901 10.641 -12.347 1.00 71.25 94 LEU A C 1
ATOM 741 O O . LEU A 1 94 ? 5.014 10.961 -11.171 1.00 71.25 94 LEU A O 1
ATOM 745 N N . TYR A 1 95 ? 3.807 10.935 -13.052 1.00 73.12 95 TYR A N 1
ATOM 746 C CA . TYR A 1 95 ? 2.624 11.517 -12.429 1.00 73.12 95 TYR A CA 1
ATOM 747 C C . TYR A 1 95 ? 1.661 10.464 -11.897 1.00 73.12 95 TYR A C 1
ATOM 749 O O . TYR A 1 95 ? 1.019 10.717 -10.886 1.00 73.12 95 TYR A O 1
ATOM 757 N N . THR A 1 96 ? 1.518 9.317 -12.555 1.00 74.94 96 THR A N 1
ATOM 758 C CA . THR A 1 96 ? 0.548 8.293 -12.142 1.00 74.94 96 THR A CA 1
ATOM 759 C C . THR A 1 96 ? 1.014 7.532 -10.900 1.00 74.94 96 THR A C 1
ATOM 761 O O . THR A 1 96 ? 0.263 7.446 -9.934 1.00 74.94 96 THR A O 1
ATOM 764 N N . GLY A 1 97 ? 2.269 7.066 -10.867 1.00 77.81 97 GLY A N 1
ATOM 765 C CA . GLY A 1 97 ? 2.791 6.262 -9.751 1.00 77.81 97 GLY A CA 1
ATOM 766 C C . GLY A 1 97 ? 2.727 6.967 -8.389 1.00 77.81 97 GLY A C 1
ATOM 767 O O . GLY A 1 97 ? 2.141 6.428 -7.451 1.00 77.81 97 GLY A O 1
ATOM 768 N N . PRO A 1 98 ? 3.265 8.192 -8.254 1.00 84.25 98 PRO A N 1
ATOM 769 C CA . PRO A 1 98 ? 3.182 8.938 -7.003 1.00 84.25 98 PRO A CA 1
ATOM 770 C C . PRO A 1 98 ? 1.756 9.306 -6.597 1.00 84.25 98 PRO A C 1
ATOM 772 O O . PRO A 1 98 ? 1.480 9.355 -5.405 1.00 84.25 98 PRO A O 1
ATOM 775 N N . LYS A 1 99 ? 0.837 9.544 -7.546 1.00 85.12 99 LYS A N 1
ATOM 776 C CA . LYS A 1 99 ? -0.567 9.859 -7.227 1.00 85.12 99 LYS A CA 1
ATOM 777 C C . LYS A 1 99 ? -1.281 8.684 -6.577 1.00 85.12 99 LYS A C 1
ATOM 779 O O . LYS A 1 99 ? -1.992 8.896 -5.603 1.00 85.12 99 LYS A O 1
ATOM 784 N N . GLU A 1 100 ? -1.089 7.475 -7.096 1.00 85.88 100 GLU A N 1
ATOM 785 C CA . GLU A 1 100 ? -1.710 6.271 -6.536 1.00 85.88 100 GLU A CA 1
ATOM 786 C C . GLU A 1 100 ? -1.249 6.031 -5.095 1.00 85.88 100 GLU A C 1
ATOM 788 O O . GLU A 1 100 ? -2.076 5.889 -4.194 1.00 85.88 100 GLU A O 1
ATOM 793 N N . LEU A 1 101 ? 0.065 6.100 -4.848 1.00 88.75 101 LEU A N 1
ATOM 794 C CA . LEU A 1 101 ? 0.603 5.984 -3.493 1.00 88.75 101 LEU A CA 1
ATOM 795 C C . LEU A 1 101 ? 0.120 7.129 -2.592 1.00 88.75 101 LEU A C 1
ATOM 797 O O . LEU A 1 101 ? -0.273 6.899 -1.452 1.00 88.75 101 LEU A O 1
ATOM 801 N N . P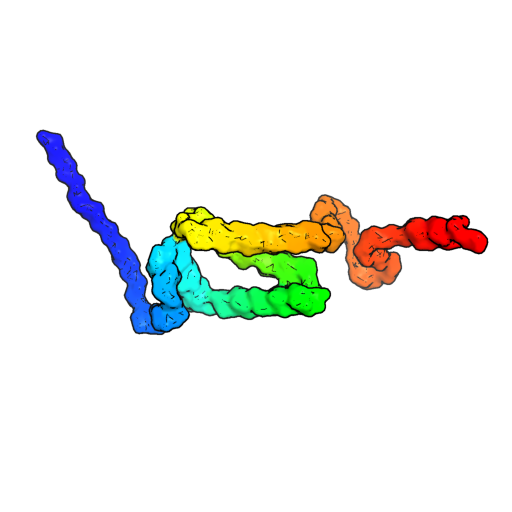HE A 1 102 ? 0.116 8.364 -3.095 1.00 90.56 102 PHE A N 1
ATOM 802 C CA . PHE A 1 102 ? -0.302 9.536 -2.330 1.00 90.56 102 PHE A CA 1
ATOM 803 C C . PHE A 1 102 ? -1.773 9.473 -1.910 1.00 90.56 102 PHE A C 1
ATOM 805 O O . PHE A 1 102 ? -2.087 9.761 -0.757 1.00 90.56 102 PHE A O 1
ATOM 812 N N . LEU A 1 103 ? -2.673 9.064 -2.809 1.00 89.88 103 LEU A N 1
ATOM 813 C CA . LEU A 1 103 ? -4.091 8.899 -2.491 1.00 89.88 103 LEU A CA 1
ATOM 814 C C . LEU A 1 103 ? -4.299 7.801 -1.445 1.00 89.88 103 LEU A C 1
ATOM 816 O O . LEU A 1 103 ? -5.001 8.039 -0.464 1.00 89.88 103 LEU A O 1
ATOM 820 N N . ASN A 1 104 ? -3.635 6.650 -1.594 1.00 90.75 104 ASN A N 1
ATOM 821 C CA . ASN A 1 104 ? -3.704 5.579 -0.599 1.00 90.75 104 ASN A CA 1
ATOM 822 C C . ASN A 1 104 ? -3.217 6.065 0.782 1.00 90.75 104 ASN A C 1
ATOM 824 O O . ASN A 1 104 ? -3.898 5.889 1.792 1.00 90.75 104 ASN A O 1
ATOM 828 N N . LEU A 1 105 ? -2.095 6.794 0.832 1.00 89.19 105 LEU A N 1
ATOM 829 C CA . LEU A 1 105 ? -1.568 7.374 2.072 1.00 89.19 105 LEU A CA 1
ATOM 830 C C . LEU A 1 105 ? -2.503 8.418 2.699 1.00 89.19 105 LEU A C 1
ATOM 832 O O . LEU A 1 105 ? -2.661 8.428 3.920 1.00 89.19 105 LEU A O 1
ATOM 836 N N . ILE A 1 106 ? -3.146 9.276 1.898 1.00 92.00 106 ILE A N 1
ATOM 837 C CA . ILE A 1 106 ? -4.157 10.221 2.400 1.00 92.00 106 ILE A CA 1
ATOM 838 C C . ILE A 1 106 ? -5.323 9.468 3.030 1.00 92.00 106 ILE A C 1
ATOM 840 O O . ILE A 1 106 ? -5.765 9.843 4.116 1.00 92.00 106 ILE A O 1
ATOM 844 N N . LEU A 1 107 ? -5.817 8.409 2.384 1.00 88.69 107 LEU A N 1
ATOM 845 C CA . LEU A 1 107 ? -6.911 7.615 2.932 1.00 88.69 107 LEU A CA 1
ATOM 846 C C . LEU A 1 107 ? -6.484 6.914 4.227 1.00 88.69 107 LEU A C 1
ATOM 848 O O . LEU A 1 107 ? -7.216 6.963 5.212 1.00 88.69 107 LEU A O 1
ATOM 852 N N . ILE A 1 108 ? -5.278 6.348 4.291 1.00 87.69 108 ILE A N 1
ATOM 853 C CA . ILE A 1 108 ? -4.734 5.789 5.538 1.00 87.69 108 ILE A CA 1
ATOM 854 C C . ILE A 1 108 ? -4.671 6.860 6.635 1.00 87.69 108 ILE A C 1
ATOM 856 O O . ILE A 1 108 ? -5.058 6.597 7.773 1.00 87.69 108 ILE A O 1
ATOM 860 N N . GLY A 1 109 ? -4.253 8.083 6.296 1.00 85.94 109 GLY A N 1
ATOM 861 C CA . GLY A 1 109 ? -4.263 9.231 7.203 1.00 85.94 109 GLY A CA 1
ATOM 862 C C . GLY A 1 109 ? -5.669 9.609 7.682 1.00 85.94 109 GLY A C 1
ATOM 863 O O . GLY A 1 109 ? -5.875 9.825 8.877 1.00 85.94 109 GLY A O 1
ATOM 864 N N . ALA A 1 110 ? -6.658 9.618 6.786 1.00 87.50 110 ALA A N 1
ATOM 865 C CA . ALA A 1 110 ? -8.058 9.886 7.117 1.00 87.50 110 ALA A CA 1
ATOM 866 C C . ALA A 1 110 ? -8.648 8.819 8.056 1.00 87.50 110 ALA A C 1
ATOM 868 O O . ALA A 1 110 ? -9.420 9.141 8.957 1.00 87.50 110 ALA A O 1
ATOM 869 N N . TYR A 1 111 ? -8.226 7.561 7.904 1.00 83.12 111 TYR A N 1
ATOM 870 C CA . TYR A 1 111 ? -8.600 6.441 8.773 1.00 83.12 111 TYR A CA 1
ATOM 871 C C . TYR A 1 111 ? -7.578 6.166 9.891 1.00 83.12 111 TYR A C 1
ATOM 873 O O . TYR A 1 111 ? -7.634 5.116 10.537 1.00 83.12 111 TYR A O 1
ATOM 881 N N . SER A 1 112 ? -6.671 7.108 10.176 1.00 79.00 112 SER A N 1
ATOM 882 C CA . SER A 1 112 ? -5.566 6.932 11.134 1.00 79.00 112 SER A CA 1
ATOM 883 C C . SER A 1 112 ? -6.024 6.500 12.528 1.00 79.00 112 SER A C 1
ATOM 885 O O . SER A 1 112 ? -5.349 5.692 13.162 1.00 79.00 112 SER A O 1
ATOM 887 N N . ALA A 1 113 ? -7.208 6.931 12.976 1.00 79.06 113 ALA A N 1
ATOM 888 C CA . ALA A 1 113 ? -7.806 6.511 14.246 1.00 79.06 113 ALA A CA 1
ATOM 889 C C . ALA A 1 113 ? -7.918 4.979 14.405 1.00 79.06 113 ALA A C 1
ATOM 891 O O . ALA A 1 113 ? -7.806 4.467 15.518 1.00 79.06 113 ALA A O 1
ATOM 892 N N . TYR A 1 114 ? -8.091 4.241 13.303 1.00 79.56 114 TYR A N 1
ATOM 893 C CA . TYR A 1 114 ? -8.140 2.776 13.301 1.00 79.56 114 TYR A CA 1
ATOM 894 C C . TYR A 1 114 ? -6.750 2.126 13.235 1.00 79.56 114 TYR A C 1
ATOM 896 O O . TYR A 1 114 ? -6.590 0.989 13.677 1.00 79.56 114 TYR A O 1
ATOM 904 N N . PHE A 1 115 ? -5.740 2.840 12.730 1.00 77.69 115 PHE A N 1
ATOM 905 C CA . PHE A 1 115 ? -4.360 2.358 12.610 1.00 77.69 115 PHE A CA 1
ATOM 906 C C . PHE A 1 115 ? -3.493 2.663 13.841 1.00 77.69 115 PHE A C 1
ATOM 908 O O . PHE A 1 115 ? -2.551 1.929 14.123 1.00 77.69 115 PHE A O 1
ATOM 915 N N . LEU A 1 116 ? -3.817 3.695 14.626 1.00 78.44 116 LEU A N 1
ATOM 916 C CA . LEU A 1 116 ? -3.067 4.058 15.838 1.00 78.44 116 LEU A CA 1
ATOM 917 C C . LEU A 1 116 ? -2.897 2.906 16.857 1.00 78.44 116 LEU A C 1
ATOM 919 O O . LEU A 1 116 ? -1.789 2.741 17.373 1.00 78.44 116 LEU A O 1
ATOM 923 N N . PRO A 1 117 ? -3.911 2.057 17.131 1.00 77.31 117 PRO A N 1
ATOM 924 C CA . PRO A 1 117 ? -3.739 0.913 18.028 1.00 77.31 117 PRO A CA 1
ATOM 925 C C . PRO A 1 117 ? -2.729 -0.124 17.513 1.00 77.31 117 PRO A C 1
ATOM 927 O O . PRO A 1 117 ? -2.047 -0.751 18.319 1.00 77.31 117 PRO A O 1
ATOM 930 N N . LEU A 1 118 ? -2.589 -0.284 16.189 1.00 77.19 118 LEU A N 1
ATOM 931 C CA . LEU A 1 118 ? -1.600 -1.188 15.580 1.00 77.19 118 LEU A CA 1
ATOM 932 C C . LEU A 1 118 ? -0.160 -0.691 15.775 1.00 77.19 118 LEU A C 1
ATOM 934 O O . LEU A 1 118 ? 0.761 -1.498 15.834 1.00 77.19 118 LEU A O 1
ATOM 938 N N . LEU A 1 119 ? 0.033 0.623 15.910 1.00 78.06 119 LEU A N 1
ATOM 939 C CA . LEU A 1 119 ? 1.341 1.253 16.122 1.00 78.06 119 LEU A CA 1
ATOM 940 C C . LEU A 1 119 ? 1.723 1.367 17.608 1.00 78.06 119 LEU A C 1
ATOM 942 O O . LEU A 1 119 ? 2.755 1.945 17.947 1.00 78.06 119 LEU A O 1
ATOM 946 N N . THR A 1 120 ? 0.903 0.833 18.518 1.00 77.19 120 THR A N 1
ATOM 947 C CA . THR A 1 120 ? 1.180 0.894 19.956 1.00 77.19 120 THR A CA 1
ATOM 948 C C . THR A 1 120 ? 2.303 -0.083 20.315 1.00 77.19 120 THR A C 1
ATOM 950 O O . THR A 1 120 ? 2.133 -1.296 20.238 1.00 77.19 120 THR A O 1
ATOM 953 N N . ALA A 1 121 ? 3.449 0.445 20.758 1.00 73.19 121 ALA A N 1
ATOM 954 C CA . ALA A 1 121 ? 4.668 -0.330 21.031 1.00 73.19 121 ALA A CA 1
ATOM 955 C C . ALA A 1 121 ? 4.503 -1.446 22.081 1.00 73.19 121 ALA A C 1
ATOM 957 O O . ALA A 1 121 ? 5.244 -2.427 22.073 1.00 73.19 121 ALA A O 1
ATOM 958 N N . ARG A 1 122 ? 3.538 -1.307 22.997 1.00 69.94 122 ARG A N 1
ATOM 959 C CA . ARG A 1 122 ? 3.141 -2.361 23.936 1.00 69.94 122 ARG A CA 1
ATOM 960 C C . ARG A 1 122 ? 1.644 -2.604 23.832 1.00 69.94 122 ARG A C 1
ATOM 962 O O . ARG A 1 122 ? 0.864 -2.027 24.583 1.00 69.94 122 ARG A O 1
ATOM 969 N N . ALA A 1 123 ? 1.255 -3.449 22.885 1.00 68.81 123 ALA A N 1
ATOM 970 C CA . ALA A 1 123 ? -0.110 -3.940 22.804 1.00 68.81 123 ALA A CA 1
ATOM 971 C C . ALA A 1 123 ? -0.408 -4.810 24.035 1.00 68.81 123 ALA A C 1
ATOM 973 O O . ALA A 1 123 ? 0.240 -5.831 24.268 1.00 68.81 123 ALA A O 1
ATOM 974 N N . GLU A 1 124 ? -1.374 -4.389 24.844 1.00 68.00 124 GLU A N 1
ATOM 975 C CA . GLU A 1 124 ? -1.863 -5.200 25.953 1.00 68.00 124 GLU A CA 1
ATOM 976 C C . GLU A 1 124 ? -2.578 -6.437 25.386 1.00 68.00 124 GLU A C 1
ATOM 978 O O . GLU A 1 124 ? -3.357 -6.322 24.439 1.00 68.00 124 GLU A O 1
ATOM 983 N N . TYR A 1 125 ? -2.299 -7.633 25.917 1.00 64.38 125 TYR A N 1
ATOM 984 C CA . TYR A 1 125 ? -2.908 -8.868 25.417 1.00 64.38 125 TYR A CA 1
ATOM 985 C C . TYR A 1 125 ? -4.418 -8.860 25.663 1.00 64.38 125 TYR A C 1
ATOM 987 O O . TYR A 1 125 ? -4.912 -8.807 26.792 1.00 64.38 125 TYR A O 1
ATOM 995 N N . ALA A 1 126 ? -5.158 -8.921 24.566 1.00 66.38 126 ALA A N 1
ATOM 996 C CA . ALA A 1 126 ? -6.543 -8.513 24.522 1.00 66.38 126 ALA A CA 1
ATOM 997 C C . ALA A 1 126 ? -7.373 -9.579 23.779 1.00 66.38 126 ALA A C 1
ATOM 999 O O . ALA A 1 126 ? -7.754 -9.382 22.621 1.00 66.38 126 ALA A O 1
ATOM 1000 N N . PRO A 1 127 ? -7.675 -10.723 24.418 1.00 72.38 127 PRO A N 1
ATOM 1001 C CA . PRO A 1 127 ? -8.376 -11.821 23.763 1.00 72.38 127 PRO A CA 1
ATOM 1002 C C . PRO A 1 127 ? -9.839 -11.484 23.448 1.00 72.38 127 PRO A C 1
ATOM 1004 O O . PRO A 1 127 ? -10.529 -10.819 24.229 1.00 72.38 127 PRO A O 1
ATOM 1007 N N . ILE A 1 128 ? -10.323 -11.956 22.296 1.00 68.25 128 ILE A N 1
ATOM 1008 C CA . ILE A 1 128 ? -11.669 -11.661 21.761 1.00 68.25 128 ILE A CA 1
ATOM 1009 C C . ILE A 1 128 ? -12.773 -12.240 22.669 1.00 68.25 128 ILE A C 1
ATOM 1011 O O . ILE A 1 128 ? -13.863 -11.684 22.759 1.00 68.25 128 ILE A O 1
ATOM 1015 N N . TRP A 1 129 ? -12.477 -13.306 23.418 1.00 75.12 129 TRP A N 1
ATOM 1016 C CA . TRP A 1 129 ? -13.417 -13.960 24.338 1.00 75.12 129 TRP A CA 1
ATOM 1017 C C . TRP A 1 129 ? -13.576 -13.261 25.702 1.00 75.12 129 TRP A C 1
ATOM 1019 O O . TRP A 1 129 ? -14.450 -13.638 26.485 1.00 75.12 129 TRP A O 1
ATOM 1029 N N . ARG A 1 130 ? -12.775 -12.231 26.015 1.00 64.19 130 ARG A N 1
ATOM 1030 C CA . ARG A 1 130 ? -12.913 -11.459 27.263 1.00 64.19 130 ARG A CA 1
ATOM 1031 C C . ARG A 1 130 ? -14.016 -10.407 27.094 1.00 64.19 130 ARG A C 1
ATOM 1033 O O . ARG A 1 130 ? -13.764 -9.319 26.574 1.00 64.19 130 ARG A O 1
ATOM 1040 N N . LYS A 1 131 ? -15.242 -10.747 27.515 1.00 50.09 131 LYS A N 1
ATOM 1041 C CA . LYS A 1 131 ? -16.397 -9.829 27.560 1.00 50.09 131 LYS A CA 1
ATOM 1042 C C . LYS A 1 131 ? -16.046 -8.571 28.376 1.00 50.09 131 LYS A C 1
ATOM 1044 O O . LYS A 1 131 ? -15.507 -8.695 29.471 1.00 50.09 131 LYS A O 1
ATOM 1049 N N . GLY A 1 132 ? -16.365 -7.384 27.846 1.00 56.06 132 GLY A N 1
ATOM 1050 C CA . GLY A 1 132 ? -16.262 -6.104 28.569 1.00 56.06 132 GLY A CA 1
ATOM 1051 C C . GLY A 1 132 ? -15.262 -5.070 28.034 1.00 56.06 132 GLY A C 1
ATOM 1052 O O . GLY A 1 132 ? -14.922 -4.146 28.766 1.00 56.06 132 GLY A O 1
ATOM 1053 N N . ARG A 1 133 ? -14.766 -5.185 26.793 1.00 54.97 133 ARG A N 1
ATOM 1054 C CA . ARG A 1 133 ? -13.830 -4.192 26.234 1.00 54.97 133 ARG A CA 1
ATOM 1055 C C . ARG A 1 133 ? -14.513 -3.221 25.277 1.00 54.97 133 ARG A C 1
ATOM 1057 O O . ARG A 1 133 ? -15.169 -3.639 24.327 1.00 54.97 133 ARG A O 1
ATOM 1064 N N . ASN A 1 134 ? -14.283 -1.931 25.515 1.00 51.88 134 ASN A N 1
ATOM 1065 C CA . ASN A 1 134 ? -14.548 -0.846 24.575 1.00 51.88 134 ASN A CA 1
ATOM 1066 C C . ASN A 1 134 ? -13.582 -0.993 23.395 1.00 51.88 134 ASN A C 1
ATOM 1068 O O . ASN A 1 134 ? -12.447 -0.520 23.429 1.00 51.88 134 ASN A O 1
ATOM 1072 N N . VAL A 1 135 ? -14.000 -1.748 22.383 1.00 54.06 135 VAL A N 1
ATOM 1073 C CA . VAL A 1 135 ? -13.234 -1.908 21.148 1.00 54.06 135 VAL A CA 1
ATOM 1074 C C . VAL A 1 135 ? -13.297 -0.571 20.412 1.00 54.06 135 VAL A C 1
ATOM 1076 O O . VAL A 1 135 ? -14.386 -0.056 20.177 1.00 54.06 135 VAL A O 1
ATOM 1079 N N . ALA A 1 136 ? -12.127 -0.022 20.086 1.00 50.66 136 ALA A N 1
ATOM 1080 C CA . ALA A 1 136 ? -11.902 1.302 19.502 1.00 50.66 136 ALA A CA 1
ATOM 1081 C C . ALA A 1 136 ? -12.020 2.477 20.479 1.00 50.66 136 ALA A C 1
ATOM 1083 O O . ALA A 1 136 ? -13.000 3.203 20.407 1.00 50.66 136 ALA A O 1
ATOM 1084 N N . GLY A 1 137 ? -11.013 2.685 21.345 1.00 48.66 137 GLY A N 1
ATOM 1085 C CA . GLY A 1 137 ? -10.570 4.009 21.841 1.00 48.66 137 GLY A CA 1
ATOM 1086 C C . GLY A 1 137 ? -11.619 4.968 22.426 1.00 48.66 137 GLY A C 1
ATOM 1087 O O . GLY A 1 137 ? -11.323 6.130 22.690 1.00 48.66 137 GLY A O 1
ATOM 1088 N N . ARG A 1 138 ? -12.851 4.508 22.621 1.00 48.69 138 ARG A N 1
ATOM 1089 C CA . ARG A 1 138 ? -13.991 5.277 23.077 1.00 48.69 138 ARG A CA 1
ATOM 1090 C C . ARG A 1 138 ? -13.916 5.181 24.584 1.00 48.69 138 ARG A C 1
ATOM 1092 O O . ARG A 1 138 ? -14.436 4.239 25.176 1.00 48.69 138 ARG A O 1
ATOM 1099 N N . ASN A 1 139 ? -13.163 6.096 25.187 1.00 43.59 139 ASN A N 1
ATOM 1100 C CA . ASN A 1 139 ? -13.150 6.236 26.634 1.00 43.59 139 ASN A CA 1
ATOM 1101 C C . ASN A 1 139 ? -14.609 6.384 27.103 1.00 43.59 139 ASN A C 1
ATOM 1103 O O . ASN A 1 139 ? -15.256 7.357 26.722 1.00 43.59 139 ASN A O 1
ATOM 1107 N N . PRO A 1 140 ? -15.145 5.467 27.929 1.00 48.09 140 PRO A N 1
ATOM 1108 C CA . PRO A 1 140 ? -16.470 5.637 28.528 1.00 48.09 140 PRO A CA 1
ATOM 1109 C C . PRO A 1 140 ? -16.511 6.826 29.504 1.00 48.09 140 PRO A C 1
ATOM 1111 O O . PRO A 1 140 ? -17.586 7.259 29.903 1.00 48.09 140 PRO A O 1
ATOM 1114 N N . VAL 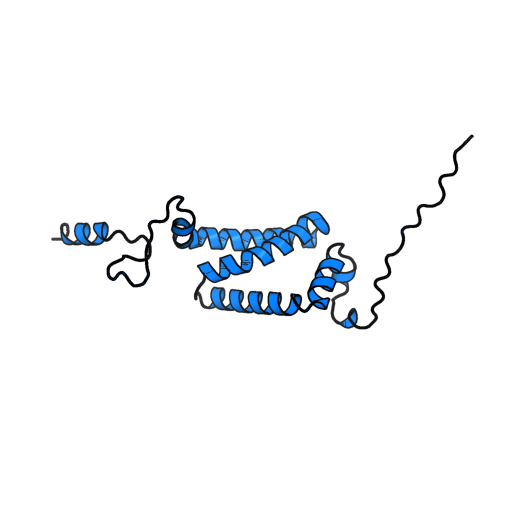A 1 141 ? -15.351 7.406 29.839 1.00 52.06 141 VAL A N 1
ATOM 1115 C CA . VAL A 1 141 ? -15.215 8.562 30.735 1.00 52.06 141 VAL A CA 1
ATOM 1116 C C . VAL A 1 141 ? -15.946 9.805 30.203 1.00 52.06 141 VAL A C 1
ATOM 1118 O O . VAL A 1 141 ? -16.413 10.614 30.994 1.00 52.06 141 VAL A O 1
ATOM 1121 N N . THR A 1 142 ? -16.143 9.955 28.887 1.00 47.72 142 THR A N 1
ATOM 1122 C CA . THR A 1 142 ? -16.968 11.056 28.349 1.00 47.72 142 THR A CA 1
ATOM 1123 C C . THR A 1 142 ? -18.473 10.793 28.420 1.00 47.72 142 THR A C 1
ATOM 1125 O O . THR A 1 142 ? -19.244 11.748 28.351 1.00 47.72 142 THR A O 1
ATOM 1128 N N . MET A 1 143 ? -18.913 9.541 28.602 1.00 46.19 143 MET A N 1
ATOM 1129 C CA . MET A 1 143 ? -20.337 9.225 28.779 1.00 46.19 143 MET A CA 1
ATOM 1130 C C . MET A 1 143 ? -20.815 9.437 30.218 1.00 46.19 143 MET A C 1
ATOM 1132 O O . MET A 1 143 ? -21.973 9.798 30.410 1.00 46.19 143 MET A O 1
ATOM 1136 N N . GLU A 1 144 ? -19.947 9.282 31.223 1.00 48.66 144 GLU A N 1
ATOM 1137 C CA . GLU A 1 144 ? -20.313 9.601 32.612 1.00 48.66 144 GLU A CA 1
ATOM 1138 C C . GLU A 1 144 ? -20.260 11.103 32.907 1.00 48.66 144 GLU A C 1
ATOM 1140 O O . GLU A 1 144 ? -21.169 11.628 33.549 1.00 48.66 144 GLU A O 1
ATOM 1145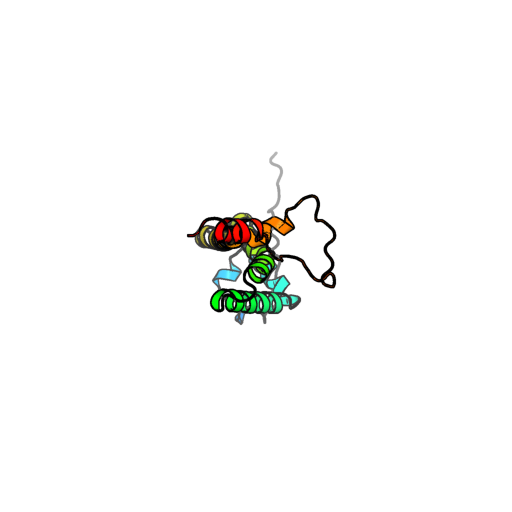 N N . THR A 1 145 ? -19.286 11.838 32.358 1.00 48.25 145 THR A N 1
ATOM 1146 C CA . THR A 1 145 ? -19.191 13.291 32.591 1.00 48.25 145 THR A CA 1
ATOM 1147 C C . THR A 1 145 ? -20.344 14.076 31.952 1.00 48.25 145 THR A C 1
ATOM 1149 O O . THR A 1 145 ? -20.729 15.114 32.474 1.00 48.25 145 THR A O 1
ATOM 1152 N N . GLN A 1 146 ? -20.957 13.584 30.869 1.00 47.50 146 GLN A N 1
ATOM 1153 C CA . GLN A 1 146 ? -22.159 14.206 30.284 1.00 47.50 146 GLN A CA 1
ATOM 1154 C C . GLN A 1 146 ? -23.451 13.860 31.043 1.00 47.50 146 GLN A C 1
ATOM 1156 O O . GLN A 1 146 ? -24.421 14.605 30.954 1.00 47.50 146 GLN A O 1
ATOM 1161 N N . LYS A 1 147 ? -23.473 12.767 31.816 1.00 48.59 147 LYS A N 1
ATOM 1162 C CA . LYS A 1 147 ? -24.641 12.367 32.618 1.00 48.59 147 LYS A CA 1
ATOM 1163 C C . LYS A 1 147 ? -24.662 12.999 34.015 1.00 48.59 147 LYS A C 1
ATOM 1165 O O . LYS A 1 147 ? -25.709 13.012 34.648 1.00 48.59 147 LYS A O 1
ATOM 1170 N N . GLY A 1 148 ? -23.524 13.521 34.482 1.00 50.84 148 GLY A N 1
ATOM 1171 C CA . GLY A 1 148 ? -23.399 14.251 35.751 1.00 50.8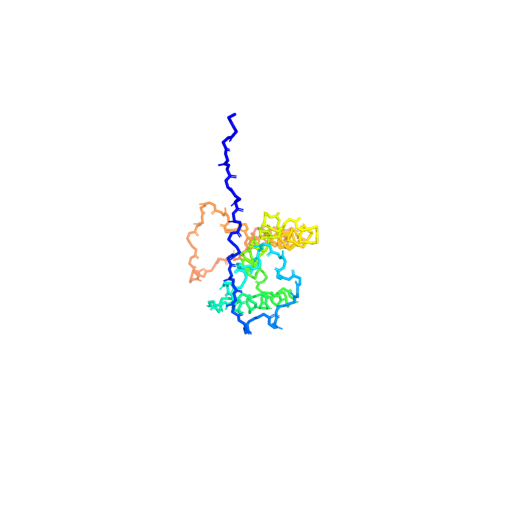4 148 GLY A CA 1
ATOM 1172 C C . GLY A 1 148 ? -23.459 15.780 35.636 1.00 50.84 148 GLY A C 1
ATOM 1173 O O . GLY A 1 148 ? -23.411 16.457 36.657 1.00 50.84 148 GLY A O 1
ATOM 1174 N N . LEU A 1 149 ? -23.537 16.334 34.421 1.00 53.78 149 LEU A N 1
ATOM 1175 C CA . LEU A 1 149 ? -23.476 17.781 34.151 1.00 53.78 149 LEU A CA 1
ATOM 1176 C C . LEU A 1 149 ? -24.530 18.222 33.121 1.00 53.78 149 LEU A C 1
ATOM 1178 O O . LEU A 1 149 ? -24.258 19.001 32.210 1.00 53.78 149 LEU A O 1
ATOM 1182 N N . GLY A 1 150 ? -25.752 17.723 33.276 1.00 44.56 150 GLY A N 1
ATOM 1183 C CA . GLY A 1 150 ? -26.916 18.191 32.535 1.00 44.56 150 GLY A CA 1
ATOM 1184 C C . GLY A 1 150 ? -28.154 18.146 33.420 1.00 44.56 150 GLY A C 1
ATOM 1185 O O . GLY A 1 150 ? -28.732 17.075 33.537 1.00 44.56 150 GLY A O 1
ATOM 1186 N N . LEU A 1 151 ? -28.476 19.307 34.011 1.00 44.72 151 LEU A N 1
ATOM 1187 C CA . LEU A 1 151 ? -29.774 19.757 34.552 1.00 44.72 151 LEU A CA 1
ATOM 1188 C C . LEU A 1 151 ? -30.608 18.747 35.360 1.00 44.72 151 LEU A C 1
ATOM 1190 O O . LEU A 1 151 ? -31.254 17.865 34.756 1.00 44.72 151 LEU A O 1
#

Foldseek 3Di:
DDDDDDDPPPPPPDPPPPPPVPPDPPVLVVFQCNVVLVVCVVVVNNVVLVVLVVVLVVCVVVVHPVLVSLVSCVVVLVVLLCRLCPRGVDPVSNVVSVVSNVVSVVSCVVVVQVCVQVVPPDNDDDDPPDPDDPPRPPPCVVVVVVVVPDD

Secondary structure (DSSP, 8-state):
-----------------TTSTTSS-TTTTT-TTHHHHHHHHHTTHHHHHHHHHHHHHHHHHHTSSHHHHHHHHHHHHHHHHHIIIIII--HHHHHHHHHHHHHHHHHHHHTHHHHGGGG-SSPPP--TTSS---SSS--THHHHHHHSS--

Sequence (151 aa):
MYKDKGPVRYRKFGYATNETSSYMPAAIHLSPAAPFVAQLDSVGLFFWIKVVEVVVGVCLILNIYVPLALLMEMPTTMSIFYLNTFVDGLPRQLYTGPKELFLNLILIGAYSAYFLPLLTARAEYAPIWRKGRNVAGRNPVTMETQKGLGL